Protein AF-A0A7J8JJ98-F1 (afdb_monomer_lite)

Sequence (123 aa):
MFTQPLVNTYAIAGYNATLNCSVRGNPKPKITWMKNKVAIVDDPRYRMFSNQGVCTLEIRKPSPYDGGTYCCKAVNDLGTVEIECKLEVKGGLSFCRLLLQGVPPNIIDSYLRDLQSSNPEEY

pLDDT: mean 84.04, std 17.18, range [38.12, 98.38]

InterPro domains:
  IPR003598 Immunoglobulin subtype 2 [SM00408] (12-79)
  IPR003599 Immunoglobulin domain subtype [SM00409] (6-90)
  IPR007110 Immunoglobulin-like domain [PS50835] (1-88)
  IPR013098 Immunoglobulin I-set [PF07679] (2-89)
  IPR013783 Immunoglobulin-like fold [G3DSA:2.60.40.10] (1-92)
  IPR036179 Immunoglobulin-like domain superfamily [SSF48726] (2-91)

Radius of gyration: 16.99 Å; chains: 1; bounding box: 46×35×50 Å

Structure (mmCIF, N/CA/C/O backbone):
data_AF-A0A7J8JJ98-F1
#
_entry.id   AF-A0A7J8JJ98-F1
#
loop_
_atom_site.group_PDB
_atom_site.id
_atom_site.type_symbol
_atom_site.label_atom_id
_atom_site.label_alt_id
_atom_site.label_comp_id
_atom_site.label_asym_id
_atom_site.label_entity_id
_atom_site.label_seq_id
_atom_site.pdbx_PDB_ins_code
_atom_site.Cartn_x
_atom_site.Cartn_y
_atom_site.Cartn_z
_atom_site.occupancy
_atom_site.B_iso_or_equiv
_atom_site.auth_seq_id
_atom_site.auth_comp_id
_atom_site.auth_asym_id
_atom_site.auth_atom_id
_atom_site.pdbx_PDB_model_num
ATOM 1 N N . MET A 1 1 ? -6.172 6.886 14.428 1.00 88.75 1 MET A N 1
ATOM 2 C CA . MET A 1 1 ? -5.380 7.877 13.667 1.00 88.75 1 MET A CA 1
ATOM 3 C C . MET A 1 1 ? -4.075 7.260 13.192 1.00 88.75 1 MET A C 1
ATOM 5 O O . MET A 1 1 ? -3.550 6.380 13.874 1.00 88.75 1 MET A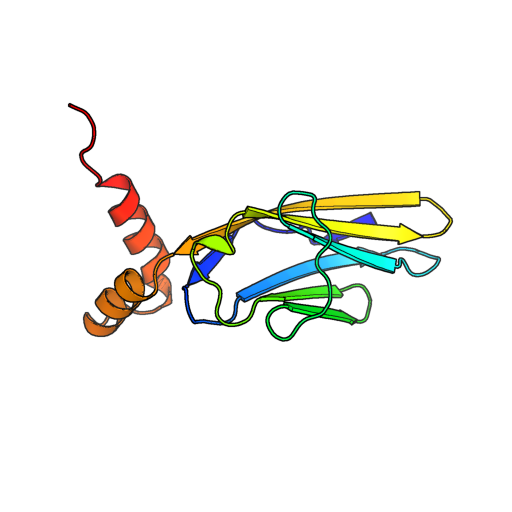 O 1
ATOM 9 N N . PHE A 1 2 ? -3.549 7.714 12.056 1.00 93.38 2 PHE A N 1
ATOM 10 C CA . PHE A 1 2 ? -2.212 7.324 11.609 1.00 93.38 2 PHE A CA 1
ATOM 11 C C . PHE A 1 2 ? -1.143 8.080 12.403 1.00 93.38 2 PHE A C 1
ATOM 13 O O . PHE A 1 2 ? -1.244 9.287 12.590 1.00 93.38 2 PHE A O 1
ATOM 20 N N . THR A 1 3 ? -0.146 7.354 12.901 1.00 95.62 3 THR A N 1
ATOM 21 C CA . THR A 1 3 ? 1.014 7.897 13.628 1.00 95.62 3 THR A CA 1
ATOM 22 C C . THR A 1 3 ? 2.268 7.940 12.764 1.00 95.62 3 THR A C 1
ATOM 24 O O . THR A 1 3 ? 3.217 8.635 13.103 1.00 95.62 3 THR A O 1
ATOM 27 N N . GLN A 1 4 ? 2.276 7.204 11.652 1.00 96.25 4 GLN A N 1
ATOM 28 C CA . GLN A 1 4 ? 3.297 7.290 10.616 1.00 96.25 4 GLN A CA 1
ATOM 29 C C . GLN A 1 4 ? 2.591 7.257 9.256 1.00 96.25 4 GLN A C 1
ATOM 31 O O . GLN A 1 4 ? 1.858 6.293 9.003 1.00 96.25 4 GLN A O 1
ATOM 36 N N . PRO A 1 5 ? 2.763 8.292 8.417 1.00 95.69 5 PRO A N 1
ATOM 37 C CA . PRO A 1 5 ? 2.105 8.376 7.122 1.00 95.69 5 PRO A CA 1
ATOM 38 C C . PRO A 1 5 ? 2.776 7.456 6.098 1.00 95.69 5 PRO A C 1
ATOM 40 O O . PRO A 1 5 ? 3.886 6.964 6.309 1.00 95.69 5 PRO A O 1
ATOM 43 N N . LEU A 1 6 ? 2.106 7.268 4.964 1.00 95.31 6 LEU A N 1
ATOM 44 C CA . LEU A 1 6 ? 2.735 6.743 3.765 1.00 95.31 6 LEU A CA 1
ATOM 45 C C . LEU A 1 6 ? 3.593 7.841 3.135 1.00 95.31 6 LEU A C 1
ATOM 47 O O . LEU A 1 6 ? 3.270 9.025 3.216 1.00 95.31 6 LEU A O 1
ATOM 51 N N . VAL A 1 7 ? 4.681 7.433 2.492 1.00 94.81 7 VAL A N 1
ATOM 52 C CA . VAL A 1 7 ? 5.604 8.340 1.807 1.00 94.81 7 VAL A CA 1
ATOM 53 C C . VAL A 1 7 ? 5.654 7.948 0.338 1.00 94.81 7 VAL A C 1
ATOM 55 O O . VAL A 1 7 ? 5.699 6.759 0.013 1.00 94.81 7 VAL A O 1
ATOM 58 N N . ASN A 1 8 ? 5.619 8.944 -0.548 1.00 93.75 8 ASN A N 1
ATOM 59 C CA . ASN A 1 8 ? 5.825 8.722 -1.977 1.00 93.75 8 ASN A CA 1
ATOM 60 C C . ASN A 1 8 ? 7.189 8.069 -2.188 1.00 93.75 8 ASN A C 1
ATOM 62 O O . ASN A 1 8 ? 8.188 8.536 -1.641 1.00 93.75 8 ASN A O 1
ATOM 66 N N . THR A 1 9 ? 7.232 6.994 -2.963 1.00 87.88 9 THR A N 1
ATOM 67 C CA . THR A 1 9 ? 8.448 6.195 -3.100 1.00 87.88 9 THR A CA 1
ATOM 68 C C . THR A 1 9 ? 8.609 5.643 -4.506 1.00 87.88 9 THR A C 1
ATOM 70 O O . THR A 1 9 ? 7.676 5.640 -5.314 1.00 87.88 9 THR A O 1
ATOM 73 N N . TYR A 1 10 ? 9.816 5.168 -4.782 1.00 88.75 10 TYR A N 1
ATOM 74 C CA . TYR A 1 10 ? 10.176 4.523 -6.030 1.00 88.75 10 TYR A CA 1
ATOM 75 C C . TYR A 1 10 ? 10.520 3.061 -5.757 1.00 88.75 10 TYR A C 1
ATOM 77 O O . TYR A 1 10 ? 11.116 2.727 -4.735 1.00 88.75 10 TYR A O 1
ATOM 85 N N . ALA A 1 11 ? 10.154 2.184 -6.683 1.00 87.94 11 ALA A N 1
ATOM 86 C CA . ALA A 1 11 ? 10.555 0.788 -6.689 1.00 87.94 11 ALA A CA 1
ATOM 87 C C . ALA A 1 11 ? 11.304 0.463 -7.977 1.00 87.94 11 ALA A C 1
ATOM 89 O O . ALA A 1 11 ? 11.097 1.091 -9.015 1.00 87.94 11 ALA A O 1
ATOM 90 N N . ILE A 1 12 ? 12.158 -0.550 -7.917 1.00 85.62 12 ILE A N 1
ATOM 91 C CA . ILE A 1 12 ? 12.885 -1.041 -9.083 1.00 85.62 12 ILE A CA 1
ATOM 92 C C . ILE A 1 12 ? 12.162 -2.280 -9.578 1.00 85.62 12 ILE A C 1
ATOM 94 O O . ILE A 1 12 ? 11.892 -3.204 -8.805 1.00 85.62 12 ILE A O 1
ATOM 98 N N . ALA A 1 13 ? 11.857 -2.313 -10.871 1.00 86.12 13 ALA A N 1
ATOM 99 C CA . ALA A 1 13 ? 11.164 -3.446 -11.445 1.00 86.12 13 ALA A CA 1
ATOM 100 C C . ALA A 1 13 ? 11.958 -4.743 -11.217 1.00 86.12 13 ALA A C 1
ATOM 102 O O . ALA A 1 13 ? 13.170 -4.787 -11.430 1.00 86.12 13 ALA A O 1
ATOM 103 N N . GLY A 1 14 ? 11.271 -5.795 -10.774 1.00 84.75 14 GLY A N 1
ATOM 104 C CA . GLY A 1 14 ? 11.892 -7.083 -10.447 1.00 84.75 14 GLY A CA 1
ATOM 105 C C . GLY A 1 14 ? 12.471 -7.213 -9.029 1.00 84.75 14 GLY A C 1
ATOM 106 O O . GLY A 1 14 ? 12.789 -8.335 -8.636 1.00 84.75 14 GLY A O 1
ATOM 107 N N . TYR A 1 15 ? 12.528 -6.138 -8.233 1.00 87.62 15 TYR A N 1
ATOM 108 C CA . TYR A 1 15 ? 12.944 -6.165 -6.821 1.00 87.62 15 TYR A CA 1
ATOM 109 C C . TYR A 1 15 ? 11.758 -5.870 -5.904 1.00 87.62 15 TYR A C 1
ATOM 111 O O . TYR A 1 15 ? 11.012 -4.928 -6.151 1.00 87.62 15 TYR A O 1
ATOM 119 N N . ASN A 1 16 ? 11.567 -6.666 -4.847 1.00 91.38 16 ASN A N 1
ATOM 120 C CA . ASN A 1 16 ? 10.438 -6.476 -3.931 1.00 91.38 16 ASN A CA 1
ATOM 121 C C . ASN A 1 16 ? 10.408 -5.048 -3.370 1.00 91.38 16 ASN A C 1
ATOM 123 O O . ASN A 1 16 ? 11.438 -4.502 -2.979 1.00 91.38 16 ASN A O 1
ATOM 127 N N . ALA A 1 17 ? 9.209 -4.479 -3.309 1.00 92.88 17 ALA A N 1
ATOM 128 C CA . ALA A 1 17 ? 8.950 -3.161 -2.757 1.00 92.88 17 ALA A CA 1
ATOM 129 C C . ALA A 1 17 ? 8.020 -3.265 -1.550 1.00 92.88 17 ALA A C 1
ATOM 131 O O . ALA A 1 17 ? 7.192 -4.172 -1.474 1.00 92.88 17 ALA A O 1
ATOM 132 N N . THR A 1 18 ? 8.133 -2.309 -0.631 1.00 95.62 18 THR A N 1
ATOM 133 C CA . THR A 1 18 ? 7.366 -2.321 0.614 1.00 95.62 18 THR A CA 1
ATOM 134 C C . THR A 1 18 ? 6.805 -0.939 0.904 1.00 95.62 18 THR A C 1
ATOM 136 O O . THR A 1 18 ? 7.545 0.043 0.914 1.00 95.62 18 THR A O 1
ATOM 139 N N . LEU A 1 19 ? 5.506 -0.870 1.184 1.00 97.00 19 LEU A N 1
ATOM 140 C CA . LEU A 1 19 ? 4.841 0.324 1.699 1.00 97.00 19 LEU A CA 1
ATOM 141 C C . LEU A 1 19 ? 4.505 0.107 3.172 1.00 97.00 19 LEU A C 1
ATOM 143 O O . LEU A 1 19 ? 3.930 -0.920 3.529 1.00 97.00 19 LEU A O 1
ATOM 147 N N . ASN A 1 20 ? 4.863 1.075 4.016 1.00 96.50 20 ASN A N 1
ATOM 148 C CA . ASN A 1 20 ? 4.699 0.993 5.464 1.00 96.50 20 ASN A CA 1
ATOM 149 C C . ASN A 1 20 ? 4.015 2.241 6.008 1.00 96.50 20 ASN A C 1
ATOM 151 O O . ASN A 1 20 ? 4.388 3.362 5.670 1.00 96.50 20 ASN A O 1
ATOM 155 N N . CYS A 1 21 ? 3.071 2.035 6.916 1.00 97.00 21 CYS A N 1
ATOM 156 C CA . CYS A 1 21 ? 2.485 3.090 7.731 1.00 97.00 21 CYS A CA 1
ATOM 157 C C .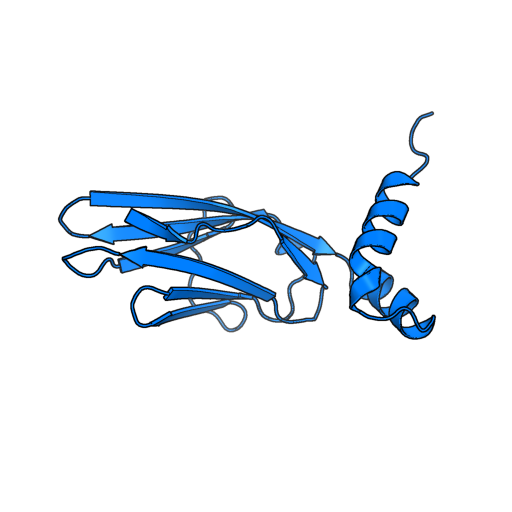 CYS A 1 21 ? 2.133 2.550 9.117 1.00 97.00 21 CYS A C 1
ATOM 159 O O . CYS A 1 21 ? 2.039 1.340 9.315 1.00 97.00 21 CYS A O 1
ATOM 161 N N . SER A 1 22 ? 1.886 3.442 10.072 1.00 97.38 22 SER A N 1
ATOM 162 C CA . SER A 1 22 ? 1.500 3.056 11.432 1.00 97.38 22 SER A CA 1
ATOM 163 C C . SER A 1 22 ? 0.177 3.693 11.817 1.00 97.38 22 SER A C 1
ATOM 165 O O . SER A 1 22 ? -0.018 4.891 11.613 1.00 97.38 22 SER A O 1
ATOM 167 N N . VAL A 1 23 ? -0.725 2.911 12.405 1.00 96.69 23 VAL A N 1
ATOM 168 C CA . VAL A 1 23 ? -2.051 3.347 12.841 1.00 96.69 23 VAL A CA 1
ATOM 169 C C . VAL A 1 23 ? -2.339 2.888 14.263 1.00 96.69 23 VAL A C 1
ATOM 171 O O . VAL A 1 23 ? -2.063 1.754 14.653 1.00 96.69 23 VAL A O 1
ATOM 174 N N . ARG A 1 24 ? -2.935 3.785 15.048 1.00 94.50 24 ARG A N 1
ATOM 175 C CA . ARG A 1 24 ? -3.479 3.487 16.374 1.00 94.50 24 ARG A CA 1
ATOM 176 C C . ARG A 1 24 ? -4.991 3.662 16.366 1.00 94.50 24 ARG A C 1
ATOM 178 O O . ARG A 1 24 ? -5.504 4.645 15.826 1.00 94.50 24 ARG A O 1
ATOM 185 N N . GLY A 1 25 ? -5.693 2.730 16.995 1.00 93.50 25 GLY A N 1
ATOM 186 C CA . GLY A 1 25 ? -7.138 2.773 17.186 1.00 93.50 25 GLY A CA 1
ATOM 187 C C . GLY A 1 25 ? -7.564 1.747 18.229 1.00 93.50 25 GLY A C 1
ATOM 188 O O . GLY A 1 25 ? -6.971 0.671 18.309 1.00 93.50 25 GLY A O 1
ATOM 189 N N . ASN A 1 26 ? -8.562 2.108 19.030 1.00 93.12 26 ASN A N 1
ATOM 190 C CA . ASN A 1 26 ? -9.236 1.214 19.962 1.00 93.12 26 ASN A CA 1
ATOM 191 C C . ASN A 1 26 ? -10.750 1.366 19.734 1.00 93.12 26 ASN A C 1
ATOM 193 O O . ASN A 1 26 ? -11.234 2.484 19.915 1.00 93.12 26 ASN A O 1
ATOM 197 N N . PRO A 1 27 ? -11.488 0.331 19.295 1.00 94.38 27 PRO A N 1
ATOM 198 C CA . PRO A 1 27 ? -11.048 -1.037 18.976 1.00 94.38 27 PRO A CA 1
ATOM 199 C C . PRO A 1 27 ? -9.980 -1.119 17.874 1.00 94.38 27 PRO A C 1
ATOM 201 O O . PRO A 1 27 ? -9.829 -0.178 17.083 1.00 94.38 27 PRO A O 1
ATOM 204 N N . LYS A 1 28 ? -9.226 -2.233 17.833 1.00 93.38 28 LYS A N 1
ATOM 205 C CA . LYS A 1 28 ? -8.157 -2.465 16.842 1.00 93.38 28 LYS A CA 1
ATOM 206 C C . LYS A 1 28 ? -8.737 -2.331 15.425 1.00 93.38 28 LYS A C 1
ATOM 208 O O . LYS A 1 28 ? -9.665 -3.069 15.098 1.00 93.38 28 LYS A O 1
ATOM 213 N N . PRO A 1 29 ? -8.199 -1.440 14.575 1.00 95.81 29 PRO A N 1
ATOM 214 C CA . PRO A 1 29 ? -8.758 -1.232 13.250 1.00 95.81 29 PRO A CA 1
ATOM 215 C C . PRO A 1 29 ? -8.444 -2.396 12.307 1.00 95.81 29 PRO A C 1
ATOM 217 O O . PRO A 1 29 ? -7.355 -2.977 12.342 1.00 95.81 29 PRO A O 1
ATOM 220 N N . LYS A 1 30 ? -9.388 -2.687 11.414 1.00 95.31 30 LYS A N 1
ATOM 221 C CA . LYS A 1 30 ? -9.187 -3.532 10.239 1.00 95.31 30 LYS A CA 1
ATOM 222 C C . LYS A 1 30 ? -8.496 -2.717 9.148 1.00 95.31 30 LYS A C 1
ATOM 224 O O . LYS A 1 30 ? -8.921 -1.602 8.846 1.00 95.31 30 LYS A O 1
ATOM 229 N N . ILE A 1 31 ? -7.452 -3.290 8.554 1.00 96.25 31 ILE A N 1
ATOM 230 C CA . ILE A 1 31 ? -6.640 -2.645 7.518 1.00 96.25 31 ILE A CA 1
ATOM 231 C C . ILE A 1 31 ? -7.049 -3.156 6.143 1.00 96.25 31 ILE A C 1
ATOM 233 O O . ILE A 1 31 ? -7.246 -4.355 5.955 1.00 96.25 31 ILE A O 1
ATOM 237 N N . THR A 1 32 ? -7.190 -2.245 5.186 1.00 96.56 32 THR A N 1
ATOM 238 C CA . THR A 1 32 ? -7.429 -2.545 3.771 1.00 96.56 32 THR A CA 1
ATOM 239 C C . THR A 1 32 ? -6.489 -1.701 2.924 1.00 96.56 32 THR A C 1
ATOM 241 O O . THR A 1 32 ? -6.381 -0.494 3.139 1.00 96.56 32 THR A O 1
ATOM 244 N N . TRP A 1 33 ? -5.826 -2.328 1.957 1.00 97.94 33 TRP A N 1
ATOM 245 C CA . TRP A 1 33 ? -4.998 -1.630 0.982 1.00 97.94 33 TRP A CA 1
ATOM 246 C C . TRP A 1 33 ? -5.743 -1.478 -0.338 1.00 97.94 33 TRP A C 1
ATOM 248 O O . TRP A 1 33 ? -6.507 -2.357 -0.737 1.00 97.94 33 TRP A O 1
ATOM 258 N N . MET A 1 34 ? -5.527 -0.359 -1.020 1.00 98.00 34 MET A N 1
ATOM 259 C CA . MET A 1 34 ? -6.107 -0.084 -2.333 1.00 98.00 34 MET A CA 1
ATOM 260 C C . MET A 1 34 ? -5.029 0.450 -3.270 1.00 98.00 34 MET A C 1
ATOM 262 O O . MET A 1 34 ? -4.182 1.232 -2.846 1.00 98.00 34 MET A O 1
ATOM 266 N N . LYS A 1 35 ? -5.089 0.065 -4.545 1.00 96.94 35 LYS A N 1
ATOM 267 C CA . LYS A 1 35 ? -4.298 0.643 -5.635 1.00 96.94 35 LYS A CA 1
ATOM 268 C C . LYS A 1 35 ? -5.257 1.292 -6.620 1.00 96.94 35 LYS A C 1
ATOM 270 O O . LYS A 1 35 ? -6.152 0.626 -7.131 1.00 96.94 35 LYS A O 1
ATOM 275 N N . ASN A 1 36 ? -5.077 2.580 -6.895 1.00 96.50 36 ASN A N 1
ATOM 276 C CA . ASN A 1 36 ? -5.932 3.351 -7.802 1.00 96.50 36 ASN A CA 1
ATOM 277 C C . ASN A 1 36 ? -7.428 3.174 -7.477 1.00 96.50 36 ASN A C 1
ATOM 279 O O . ASN A 1 36 ? -8.243 2.943 -8.367 1.00 96.50 36 ASN A O 1
ATOM 283 N N . LYS A 1 37 ? -7.773 3.253 -6.181 1.00 95.94 37 LYS A N 1
ATOM 284 C CA . LYS A 1 37 ? -9.132 3.070 -5.628 1.00 95.94 37 LYS A CA 1
ATOM 285 C C . LYS A 1 37 ? -9.719 1.655 -5.755 1.00 95.94 37 LYS A C 1
ATOM 287 O O . LYS A 1 37 ? -10.863 1.441 -5.368 1.00 95.94 37 LYS A O 1
ATOM 292 N N . VAL A 1 38 ? -8.948 0.683 -6.237 1.00 95.94 38 VAL A N 1
ATOM 293 C CA . VAL A 1 38 ? -9.343 -0.730 -6.291 1.00 95.94 38 VAL A CA 1
ATOM 294 C C . VAL A 1 38 ? -8.720 -1.468 -5.112 1.00 95.94 38 VAL A C 1
ATOM 296 O O . VAL A 1 38 ? -7.521 -1.342 -4.868 1.00 95.94 38 VAL A O 1
ATOM 299 N N . ALA A 1 39 ? -9.527 -2.227 -4.370 1.00 95.94 39 ALA A N 1
ATOM 300 C CA . ALA A 1 39 ? -9.048 -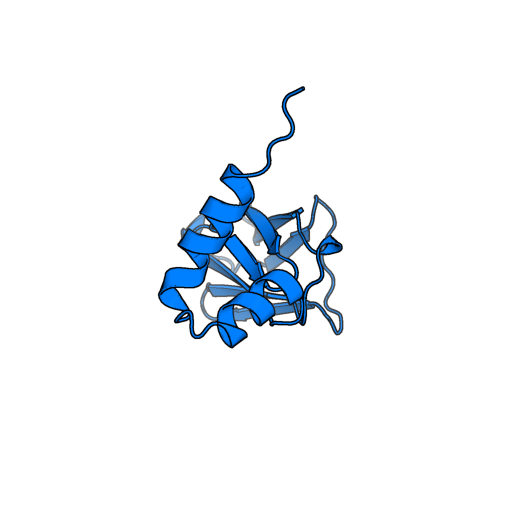3.020 -3.243 1.00 95.94 39 ALA A CA 1
ATOM 301 C C . ALA A 1 39 ? -8.005 -4.048 -3.695 1.00 95.94 39 ALA A C 1
ATOM 303 O O . ALA A 1 39 ? -8.211 -4.783 -4.660 1.00 95.94 39 ALA A O 1
ATOM 304 N N . ILE A 1 40 ? -6.888 -4.091 -2.975 1.00 95.69 40 ILE A N 1
ATOM 305 C CA . ILE A 1 40 ? -5.866 -5.114 -3.149 1.00 95.69 40 ILE A CA 1
ATOM 306 C C . ILE A 1 40 ? -6.320 -6.338 -2.364 1.00 95.69 40 ILE A C 1
ATOM 308 O O . ILE A 1 40 ? -6.621 -6.254 -1.171 1.00 95.69 40 ILE A O 1
ATOM 312 N N . VAL A 1 41 ? -6.381 -7.470 -3.053 1.00 91.00 41 VAL A N 1
ATOM 313 C CA . VAL A 1 41 ? -6.615 -8.779 -2.449 1.00 91.00 41 VAL A CA 1
ATOM 314 C C . VAL A 1 41 ? -5.280 -9.483 -2.258 1.00 91.00 41 VAL A C 1
ATOM 316 O O . VAL A 1 41 ? -4.338 -9.244 -3.014 1.00 91.00 41 VAL A O 1
ATOM 319 N N . ASP A 1 42 ? -5.200 -10.326 -1.234 1.00 82.81 42 ASP A N 1
ATOM 320 C CA . ASP A 1 42 ? -4.012 -11.140 -1.000 1.00 82.81 42 ASP A CA 1
ATOM 321 C C . ASP A 1 42 ? -3.837 -12.106 -2.182 1.00 82.81 42 ASP A C 1
ATOM 323 O O . ASP A 1 42 ? -4.751 -12.858 -2.529 1.00 82.81 42 ASP A O 1
ATOM 327 N N . ASP A 1 43 ? -2.687 -12.033 -2.844 1.00 87.25 43 ASP A N 1
ATOM 328 C CA . ASP A 1 43 ? -2.349 -12.856 -4.002 1.00 87.25 43 ASP A CA 1
ATOM 329 C C . ASP A 1 43 ? -0.832 -13.154 -3.996 1.00 87.25 43 ASP A C 1
ATOM 331 O O . ASP A 1 43 ? -0.087 -12.641 -3.160 1.00 87.25 43 ASP A O 1
ATOM 335 N N . PRO A 1 44 ? -0.297 -13.998 -4.893 1.00 90.19 44 PRO A N 1
ATOM 336 C CA . PRO A 1 44 ? 1.137 -14.298 -4.889 1.00 90.19 44 PRO A CA 1
ATOM 337 C C . PRO A 1 44 ? 2.068 -13.082 -5.061 1.00 90.19 44 PRO A C 1
ATOM 339 O O . PRO A 1 44 ? 3.258 -13.198 -4.736 1.00 90.19 44 PRO A O 1
ATOM 342 N N . ARG A 1 45 ? 1.559 -11.953 -5.580 1.00 90.81 45 ARG A N 1
ATOM 343 C CA . ARG A 1 45 ? 2.273 -10.690 -5.824 1.00 90.81 45 ARG A CA 1
ATOM 344 C C . ARG A 1 45 ? 2.153 -9.710 -4.658 1.00 90.81 45 ARG A C 1
ATOM 346 O O . ARG A 1 45 ? 3.114 -8.986 -4.410 1.00 90.81 45 ARG A O 1
ATOM 353 N N . TYR A 1 46 ? 1.027 -9.690 -3.952 1.00 95.00 46 TYR A N 1
ATOM 354 C CA . TYR A 1 46 ? 0.782 -8.802 -2.819 1.00 95.00 46 TYR A CA 1
ATOM 355 C C . TYR A 1 46 ? 0.721 -9.578 -1.512 1.00 95.00 46 TYR A C 1
ATOM 357 O O . TYR A 1 46 ? -0.078 -10.493 -1.374 1.00 95.00 46 TYR A O 1
ATOM 365 N N . ARG A 1 47 ? 1.517 -9.167 -0.523 1.00 94.38 47 ARG A N 1
ATOM 366 C CA . ARG A 1 47 ? 1.375 -9.659 0.851 1.00 94.38 47 ARG A CA 1
ATOM 367 C C . ARG A 1 47 ? 1.072 -8.516 1.790 1.00 94.38 47 ARG A C 1
ATOM 369 O O . ARG A 1 47 ? 1.817 -7.539 1.849 1.00 94.38 47 ARG A O 1
ATOM 376 N N . MET A 1 48 ? 0.008 -8.672 2.562 1.00 94.56 48 MET A N 1
ATOM 377 C CA . MET A 1 48 ? -0.414 -7.683 3.546 1.00 94.56 48 MET A CA 1
ATOM 378 C C . MET A 1 48 ? -0.236 -8.240 4.948 1.00 94.56 48 MET A C 1
ATOM 380 O O . MET A 1 48 ? -0.696 -9.337 5.257 1.00 94.56 48 MET A O 1
ATOM 384 N N . PHE A 1 49 ? 0.389 -7.472 5.829 1.00 91.75 49 PHE A N 1
ATOM 385 C CA . PHE A 1 49 ? 0.490 -7.852 7.230 1.00 91.75 49 PHE A CA 1
ATOM 386 C C . PHE A 1 49 ? 0.412 -6.633 8.135 1.00 91.75 49 PHE A C 1
ATOM 388 O O . PHE A 1 49 ? 0.796 -5.523 7.771 1.00 91.75 49 PHE A O 1
ATOM 395 N N . SER A 1 50 ? -0.123 -6.849 9.334 1.00 90.25 50 SER A N 1
ATOM 396 C CA . SER A 1 50 ? -0.213 -5.814 10.357 1.00 90.25 50 SER A CA 1
ATOM 397 C C . SER A 1 50 ? 0.254 -6.364 11.696 1.00 90.25 50 SER A C 1
ATOM 399 O O . SER A 1 50 ? -0.320 -7.343 12.182 1.00 90.25 50 SER A O 1
ATOM 401 N N . ASN A 1 51 ? 1.245 -5.725 12.310 1.00 89.88 51 ASN A N 1
ATOM 402 C CA . ASN A 1 51 ? 1.752 -6.099 13.626 1.00 89.88 51 ASN A CA 1
ATOM 403 C C . ASN A 1 51 ? 1.895 -4.860 14.515 1.00 89.88 51 ASN A C 1
ATOM 405 O O . ASN A 1 51 ? 2.498 -3.876 14.107 1.00 89.88 51 ASN A O 1
ATOM 409 N N . GLN A 1 52 ? 1.327 -4.903 15.724 1.00 87.56 52 GLN A N 1
ATOM 410 C CA . GLN A 1 52 ? 1.419 -3.822 16.724 1.00 87.56 52 GLN A CA 1
ATOM 411 C C . GLN A 1 52 ? 1.115 -2.403 16.184 1.00 87.56 52 GLN A C 1
ATOM 413 O O . GLN A 1 52 ? 1.695 -1.415 16.622 1.00 87.56 52 GLN A O 1
ATOM 418 N N . GLY A 1 53 ? 0.183 -2.290 15.231 1.00 89.94 53 GLY A N 1
ATOM 419 C CA . GLY A 1 53 ? -0.199 -1.015 14.608 1.00 89.94 53 GLY A CA 1
ATOM 420 C C . GLY A 1 53 ? 0.638 -0.624 13.387 1.00 89.94 53 GLY A C 1
ATOM 421 O O . GLY A 1 53 ? 0.221 0.261 12.645 1.00 89.94 53 GLY A O 1
ATOM 422 N N . VAL A 1 54 ? 1.752 -1.307 13.116 1.00 95.62 54 VAL A N 1
ATOM 423 C CA . VAL A 1 54 ? 2.480 -1.200 11.845 1.00 95.62 54 VAL A CA 1
ATOM 424 C C . VAL A 1 54 ? 1.727 -1.996 10.788 1.00 95.62 54 VAL A C 1
ATOM 426 O O . VAL A 1 54 ? 1.390 -3.159 11.007 1.00 95.62 54 VAL A O 1
ATOM 429 N N . CYS A 1 55 ? 1.444 -1.361 9.659 1.00 96.56 55 CYS A N 1
ATOM 430 C CA . CYS A 1 55 ? 0.738 -1.926 8.519 1.00 96.56 55 CYS A CA 1
ATOM 431 C C . CYS A 1 55 ? 1.680 -1.930 7.322 1.00 96.56 55 CYS A C 1
ATOM 433 O O . CYS A 1 55 ? 2.231 -0.886 6.967 1.00 96.56 55 CYS A O 1
ATOM 435 N N . THR A 1 56 ? 1.821 -3.089 6.691 1.00 96.44 56 THR A N 1
ATOM 436 C CA . THR A 1 56 ? 2.761 -3.298 5.597 1.00 96.44 56 THR A CA 1
ATOM 437 C C . THR A 1 56 ? 2.072 -3.933 4.399 1.00 96.44 56 THR A C 1
ATOM 439 O O . THR A 1 56 ? 1.297 -4.881 4.549 1.00 96.44 56 THR A O 1
ATOM 442 N N . LEU A 1 57 ? 2.399 -3.417 3.216 1.00 97.31 57 LEU A N 1
ATOM 443 C CA . LEU A 1 57 ? 2.114 -4.027 1.924 1.00 97.31 57 LEU A CA 1
ATOM 444 C C . LEU A 1 57 ? 3.442 -4.332 1.223 1.00 97.31 57 LEU A C 1
ATOM 446 O O . LEU A 1 57 ? 4.166 -3.413 0.840 1.00 97.31 57 LEU A O 1
ATOM 450 N N . GLU A 1 58 ? 3.755 -5.615 1.052 1.00 96.44 58 GLU A N 1
ATOM 451 C CA . GLU A 1 58 ? 4.835 -6.080 0.178 1.00 96.44 58 GLU A CA 1
ATOM 452 C C . GLU A 1 58 ? 4.285 -6.273 -1.242 1.00 96.44 58 GLU A C 1
ATOM 454 O O . GLU A 1 58 ? 3.271 -6.944 -1.441 1.00 96.44 58 GLU A O 1
ATOM 459 N N . ILE A 1 59 ? 4.989 -5.713 -2.224 1.00 96.12 59 ILE A N 1
ATOM 460 C CA . ILE A 1 59 ? 4.737 -5.862 -3.656 1.00 96.12 59 ILE A CA 1
ATOM 461 C C . ILE A 1 59 ? 5.921 -6.621 -4.248 1.00 96.12 59 ILE A C 1
ATOM 463 O O . ILE A 1 59 ? 7.050 -6.127 -4.296 1.00 96.12 59 ILE A O 1
ATOM 467 N N . ARG A 1 60 ? 5.684 -7.850 -4.688 1.00 94.94 60 ARG A N 1
ATOM 468 C CA . ARG A 1 60 ? 6.736 -8.751 -5.159 1.00 94.94 60 ARG A CA 1
ATOM 469 C C . ARG A 1 60 ? 7.039 -8.506 -6.618 1.00 94.94 60 ARG A C 1
ATOM 471 O O . ARG A 1 60 ? 6.132 -8.549 -7.444 1.00 94.94 60 ARG A O 1
ATOM 478 N N . LYS A 1 61 ? 8.328 -8.323 -6.919 1.00 91.06 61 LYS A N 1
ATOM 479 C CA . LYS A 1 61 ? 8.845 -8.120 -8.282 1.00 91.06 61 LYS A CA 1
ATOM 480 C C . LYS A 1 61 ? 7.931 -7.195 -9.119 1.00 91.06 61 LYS A C 1
ATOM 482 O O . LYS A 1 61 ? 7.417 -7.636 -10.147 1.00 91.06 61 LYS A O 1
ATOM 487 N N . PRO A 1 62 ? 7.698 -5.946 -8.673 1.00 92.44 62 PRO A N 1
ATOM 488 C CA . PRO A 1 62 ? 6.793 -5.028 -9.345 1.00 92.44 62 PRO A CA 1
ATOM 489 C C . PRO A 1 62 ? 7.247 -4.775 -10.785 1.00 92.44 62 PRO A C 1
ATOM 491 O O . PRO A 1 62 ? 8.428 -4.870 -11.118 1.00 92.44 62 PRO A O 1
ATOM 494 N N . SER A 1 63 ? 6.292 -4.426 -11.631 1.00 91.00 63 SER A N 1
ATOM 495 C CA . SER A 1 63 ? 6.475 -3.956 -13.001 1.00 91.00 63 SER A CA 1
ATOM 496 C C . SER A 1 63 ? 6.092 -2.472 -13.104 1.00 91.00 63 SER A C 1
ATOM 498 O O . SER A 1 63 ? 5.452 -1.950 -12.189 1.00 91.00 63 SER A O 1
ATOM 500 N N . PRO A 1 64 ? 6.406 -1.768 -14.208 1.00 89.81 64 PRO A N 1
ATOM 501 C CA . PRO A 1 64 ? 5.929 -0.397 -14.429 1.00 89.81 64 PRO A CA 1
ATOM 502 C C . PRO A 1 64 ? 4.408 -0.227 -14.255 1.00 89.81 64 PRO A C 1
ATOM 504 O O . PRO A 1 64 ? 3.953 0.800 -13.758 1.00 89.81 64 PRO A O 1
ATOM 507 N N . TYR A 1 65 ? 3.619 -1.263 -14.568 1.00 91.50 65 TYR A N 1
ATOM 508 C CA . TYR A 1 65 ? 2.163 -1.275 -14.379 1.00 91.50 65 TYR A CA 1
ATOM 509 C C . TYR A 1 65 ? 1.729 -1.338 -12.913 1.00 91.50 65 TYR A C 1
ATOM 511 O O . TYR A 1 65 ? 0.565 -1.082 -12.604 1.00 91.50 65 TYR A O 1
ATOM 519 N N . ASP A 1 66 ? 2.633 -1.685 -11.997 1.00 93.94 66 ASP A N 1
ATOM 520 C CA . ASP A 1 66 ? 2.382 -1.689 -10.558 1.00 93.94 66 ASP A CA 1
ATOM 521 C C . ASP A 1 66 ? 2.532 -0.299 -9.927 1.00 93.94 66 ASP A C 1
ATOM 523 O O . ASP A 1 66 ? 2.109 -0.106 -8.786 1.00 93.94 66 ASP A O 1
ATOM 527 N N . GLY A 1 67 ? 3.024 0.688 -10.683 1.00 95.06 67 GLY A N 1
ATOM 528 C CA . GLY A 1 67 ? 2.970 2.094 -10.297 1.00 95.06 67 GLY A CA 1
ATOM 529 C C . GLY A 1 67 ? 1.534 2.609 -10.147 1.00 95.06 67 GLY A C 1
ATOM 530 O O . GLY A 1 67 ? 0.590 2.098 -10.759 1.00 95.06 67 GLY A O 1
ATOM 531 N N . GLY A 1 68 ? 1.356 3.619 -9.302 1.00 96.75 68 GLY A N 1
ATOM 532 C CA . GLY A 1 68 ? 0.051 4.227 -9.050 1.00 96.75 68 GLY A CA 1
ATOM 533 C C . GLY A 1 68 ? -0.080 4.832 -7.659 1.00 96.75 68 GLY A C 1
ATOM 534 O O . GLY A 1 68 ? 0.896 4.944 -6.916 1.00 96.75 68 GLY A O 1
ATOM 535 N N . THR A 1 69 ? -1.306 5.211 -7.313 1.00 98.38 69 THR A N 1
ATOM 536 C CA . THR A 1 69 ? -1.647 5.709 -5.978 1.00 98.38 69 THR A CA 1
ATOM 537 C C . THR A 1 69 ? -2.072 4.544 -5.099 1.00 98.38 69 THR A C 1
ATOM 539 O O . THR A 1 69 ? -3.029 3.835 -5.416 1.00 98.38 69 THR A O 1
ATOM 542 N N . TYR A 1 70 ? -1.364 4.354 -3.993 1.00 98.06 70 TYR A N 1
ATOM 543 C CA . TYR A 1 70 ? -1.670 3.357 -2.980 1.00 98.06 70 TYR A CA 1
ATOM 544 C C . TYR A 1 70 ? -2.297 4.034 -1.771 1.00 98.06 70 TYR A C 1
ATOM 546 O O . TYR A 1 70 ? -1.799 5.053 -1.304 1.00 98.06 70 TYR A O 1
ATOM 554 N N . CYS A 1 71 ? -3.365 3.443 -1.250 1.00 98.19 71 CYS A N 1
ATOM 555 C CA . CYS A 1 71 ? -4.060 3.915 -0.063 1.00 98.19 71 CYS A CA 1
ATOM 556 C C . CYS A 1 71 ? -4.058 2.829 1.011 1.00 98.19 71 CYS A C 1
ATOM 558 O O . CYS A 1 71 ? -4.382 1.673 0.727 1.00 98.19 71 CYS A O 1
ATOM 560 N N . CYS A 1 72 ? -3.763 3.216 2.251 1.00 97.81 72 CYS A N 1
ATOM 561 C CA . CYS A 1 72 ? -4.017 2.400 3.431 1.00 97.81 72 CYS A CA 1
ATOM 562 C C . CYS A 1 72 ? -5.253 2.941 4.153 1.00 97.81 72 CYS A C 1
ATOM 564 O O . CYS A 1 72 ? -5.258 4.070 4.644 1.00 97.81 72 CYS A O 1
ATOM 566 N N . LYS A 1 73 ? -6.295 2.115 4.238 1.00 97.56 73 LYS A N 1
ATOM 567 C CA . LYS A 1 73 ? -7.546 2.406 4.935 1.00 97.56 73 LYS A CA 1
ATOM 568 C C . LYS A 1 73 ? -7.610 1.622 6.237 1.00 97.56 73 LYS A C 1
ATOM 570 O O . LYS A 1 73 ? -7.431 0.405 6.239 1.00 97.56 73 LYS A O 1
ATOM 575 N N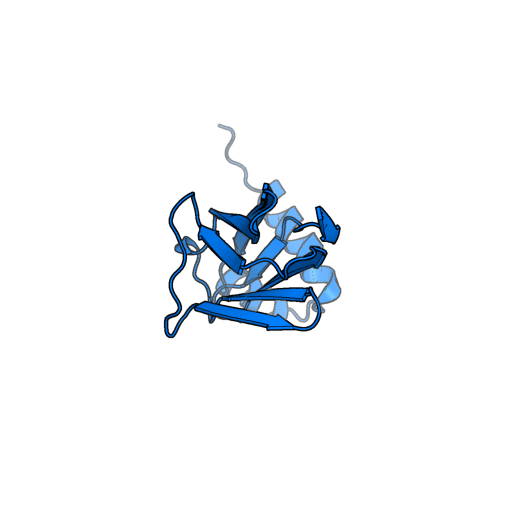 . ALA A 1 74 ? -7.899 2.314 7.332 1.00 97.12 74 ALA A N 1
ATOM 576 C CA . ALA A 1 74 ? -8.098 1.723 8.646 1.00 97.12 74 ALA A CA 1
ATOM 577 C C . ALA A 1 74 ? -9.518 2.022 9.140 1.00 97.12 74 ALA A C 1
ATOM 579 O O . ALA A 1 74 ? -9.912 3.185 9.237 1.00 97.12 74 ALA A O 1
ATOM 580 N N . VAL A 1 75 ? -10.274 0.969 9.456 1.00 96.75 75 VAL A N 1
ATOM 581 C CA . VAL A 1 75 ? -11.678 1.055 9.889 1.00 96.75 75 VAL A CA 1
ATOM 582 C C . VAL A 1 75 ? -11.847 0.376 11.240 1.00 96.75 75 VAL A C 1
ATOM 584 O O . VAL A 1 75 ? -11.392 -0.752 11.423 1.00 96.75 75 VAL A O 1
ATOM 587 N N . ASN A 1 76 ? -12.522 1.036 12.172 1.00 95.50 76 ASN A N 1
ATOM 588 C CA . ASN A 1 76 ? -13.056 0.417 13.381 1.00 95.50 76 ASN A CA 1
ATOM 589 C C . ASN A 1 76 ? -14.490 0.908 13.635 1.00 95.50 76 ASN A C 1
ATOM 591 O O . ASN A 1 76 ? -15.006 1.741 12.892 1.00 95.50 76 ASN A O 1
ATOM 595 N N . ASP A 1 77 ? -15.114 0.421 14.705 1.00 96.44 77 ASP A N 1
ATOM 596 C CA . ASP A 1 77 ? -16.506 0.752 15.048 1.00 96.44 77 ASP A CA 1
ATOM 597 C C . ASP A 1 77 ? -16.731 2.246 15.341 1.00 96.44 77 ASP A C 1
ATOM 599 O O . ASP A 1 77 ? -17.864 2.716 15.350 1.00 96.44 77 ASP A O 1
ATOM 603 N N . LEU A 1 78 ? -15.654 3.006 15.572 1.00 96.00 78 LEU A N 1
ATOM 604 C CA . LEU A 1 78 ? -15.701 4.435 15.880 1.00 96.00 78 LEU A CA 1
ATOM 605 C C . LEU A 1 78 ? -15.416 5.322 14.664 1.00 96.00 78 LEU A C 1
ATOM 607 O O . LEU A 1 78 ? -15.585 6.537 14.749 1.00 96.00 78 LEU A O 1
ATOM 611 N N . GLY A 1 79 ? -14.967 4.755 13.542 1.00 95.69 79 GLY A N 1
ATOM 612 C CA . GLY A 1 79 ? -14.735 5.533 12.336 1.00 95.69 79 GLY A CA 1
ATOM 613 C C . GLY A 1 79 ? -13.763 4.922 11.338 1.00 95.69 79 GLY A C 1
ATOM 614 O O . GLY A 1 79 ? -13.332 3.772 11.419 1.00 95.69 79 GLY A O 1
ATOM 615 N N . THR A 1 80 ? -13.426 5.742 10.348 1.00 96.81 80 THR A N 1
ATOM 616 C CA . THR A 1 80 ? -12.546 5.396 9.231 1.00 96.81 80 THR A CA 1
ATOM 617 C C . THR A 1 80 ? -11.503 6.486 9.048 1.00 96.81 80 THR A C 1
ATOM 619 O O . THR A 1 80 ? -11.825 7.670 9.100 1.00 96.81 80 THR A O 1
ATOM 622 N N . VAL A 1 81 ? -10.256 6.084 8.811 1.00 96.19 81 VAL A N 1
ATOM 623 C CA . VAL A 1 81 ? -9.171 6.982 8.402 1.00 96.19 81 VAL A CA 1
ATOM 624 C C . VAL A 1 81 ? -8.407 6.379 7.231 1.00 96.19 81 VAL A C 1
ATOM 626 O O . VAL A 1 81 ? -8.245 5.160 7.144 1.00 96.19 81 VAL A O 1
ATOM 629 N N . GLU A 1 82 ? -7.918 7.239 6.343 1.00 97.62 82 GLU A N 1
ATOM 630 C CA . GLU A 1 82 ? -7.228 6.862 5.108 1.00 97.62 82 GLU A CA 1
ATOM 631 C C . GLU A 1 82 ? -5.994 7.747 4.903 1.00 97.62 82 GLU A C 1
ATOM 633 O O . GLU A 1 82 ? -5.987 8.913 5.300 1.00 97.62 82 GLU A O 1
ATOM 638 N N . ILE A 1 83 ? -4.945 7.174 4.314 1.00 97.94 83 ILE A N 1
ATOM 639 C CA . ILE A 1 83 ? -3.735 7.875 3.870 1.00 97.94 83 ILE A CA 1
ATOM 640 C C . ILE A 1 83 ? -3.281 7.295 2.538 1.00 97.94 83 ILE A C 1
ATOM 642 O O . ILE A 1 83 ? -3.433 6.095 2.302 1.00 97.94 83 ILE A O 1
ATOM 646 N N . GLU A 1 84 ? -2.674 8.132 1.703 1.00 98.00 84 GLU A N 1
ATOM 647 C CA . GLU A 1 84 ? -2.246 7.761 0.357 1.00 98.00 84 GLU A CA 1
ATOM 648 C C . GLU A 1 84 ? -0.768 8.078 0.115 1.00 98.00 84 GLU A C 1
ATOM 650 O O . GLU A 1 84 ? -0.205 8.994 0.716 1.00 98.00 84 GLU A O 1
ATOM 655 N N . CYS A 1 85 ? -0.146 7.337 -0.799 1.00 97.75 85 CYS A N 1
ATOM 656 C CA . CYS A 1 85 ? 1.113 7.714 -1.430 1.00 97.75 85 CYS A CA 1
ATOM 657 C C . CYS A 1 85 ? 1.154 7.297 -2.900 1.00 97.75 85 CYS A C 1
ATOM 659 O O . CYS A 1 85 ? 0.403 6.434 -3.355 1.00 97.75 85 CYS A O 1
ATOM 661 N N . LYS A 1 86 ? 2.076 7.898 -3.649 1.00 96.94 86 LYS A N 1
ATOM 662 C CA . LYS A 1 86 ? 2.405 7.516 -5.020 1.00 96.94 86 LYS A CA 1
ATOM 663 C C . LYS A 1 86 ? 3.596 6.559 -5.025 1.00 96.94 86 LYS A C 1
ATOM 665 O O . LYS A 1 86 ? 4.641 6.870 -4.454 1.00 96.94 86 LYS A O 1
ATOM 670 N N . LEU A 1 87 ? 3.438 5.427 -5.704 1.00 95.81 87 LEU A N 1
ATOM 671 C CA . LEU A 1 87 ? 4.517 4.506 -6.044 1.00 95.81 87 LEU A CA 1
ATOM 672 C C . LEU A 1 87 ? 4.860 4.662 -7.526 1.00 95.81 87 LEU A C 1
ATOM 674 O O . LEU A 1 87 ? 3.994 4.490 -8.386 1.00 95.81 87 LEU A O 1
ATOM 678 N N . GLU A 1 88 ? 6.124 4.929 -7.827 1.00 93.44 88 GLU A N 1
ATOM 679 C CA . GLU A 1 88 ? 6.653 4.887 -9.191 1.00 93.44 88 GLU A CA 1
ATOM 680 C C . GLU A 1 88 ? 7.587 3.686 -9.347 1.00 93.44 88 GLU A C 1
ATOM 682 O O . GLU A 1 88 ? 8.479 3.474 -8.532 1.00 93.44 88 GLU A O 1
ATOM 687 N N . VAL A 1 89 ? 7.390 2.876 -10.389 1.00 90.69 89 VAL A N 1
ATOM 688 C CA . VAL A 1 89 ? 8.230 1.698 -10.633 1.00 90.69 89 VAL A CA 1
ATOM 689 C C . VAL A 1 89 ? 9.150 1.977 -11.814 1.00 90.69 89 VAL A C 1
ATOM 691 O O . VAL A 1 89 ? 8.704 2.066 -12.958 1.00 90.69 89 VAL A O 1
ATOM 694 N N . LYS A 1 90 ? 10.446 2.112 -11.532 1.00 85.88 90 LYS A N 1
ATOM 695 C CA . LYS A 1 90 ? 11.487 2.365 -12.528 1.00 85.88 90 LYS A CA 1
ATOM 696 C C . LYS A 1 90 ? 11.971 1.050 -13.138 1.00 85.88 90 LYS A C 1
ATOM 698 O O . LYS A 1 90 ? 12.115 0.039 -12.451 1.00 85.88 90 LYS A O 1
ATOM 703 N N . GLY A 1 91 ? 12.212 1.057 -14.448 1.00 76.00 91 GLY A N 1
ATOM 704 C CA . GLY A 1 91 ? 12.640 -0.126 -15.195 1.00 76.00 91 GLY A CA 1
ATOM 705 C C . GLY A 1 91 ? 13.968 -0.693 -14.683 1.00 76.00 91 GLY A C 1
ATOM 706 O O . GLY A 1 91 ? 14.951 0.031 -14.537 1.00 76.00 91 GLY A O 1
ATOM 707 N N . GLY A 1 92 ? 14.009 -2.008 -14.451 1.00 62.53 92 GLY A N 1
ATOM 708 C CA . GLY A 1 92 ? 15.189 -2.705 -13.928 1.00 62.53 92 GLY A CA 1
ATOM 709 C C . GLY A 1 92 ? 16.416 -2.611 -14.841 1.00 62.53 92 GLY A C 1
ATOM 710 O O . GLY A 1 92 ? 17.534 -2.637 -14.346 1.00 62.53 92 GLY A O 1
ATOM 711 N N . LEU A 1 93 ? 16.237 -2.412 -16.154 1.00 56.56 93 LEU A N 1
ATOM 712 C CA . LEU A 1 93 ? 17.343 -2.234 -17.109 1.00 56.56 93 LEU A CA 1
ATOM 713 C C . LEU A 1 93 ? 18.075 -0.898 -16.926 1.00 56.56 93 LEU A C 1
ATOM 715 O O . LEU A 1 93 ? 19.300 -0.856 -17.037 1.00 56.56 93 LEU A O 1
ATOM 719 N N . SER A 1 94 ? 17.353 0.168 -16.569 1.00 59.44 94 SER A N 1
ATOM 720 C CA . SER A 1 94 ? 17.952 1.458 -16.215 1.00 59.44 94 SER A CA 1
ATOM 721 C C . SER A 1 94 ? 18.811 1.330 -14.954 1.00 59.44 94 SER A C 1
ATOM 723 O O . SER A 1 94 ? 19.860 1.954 -14.857 1.00 59.44 94 SER A O 1
ATOM 725 N N . PHE A 1 95 ? 18.400 0.471 -14.016 1.00 57.62 95 PHE A N 1
ATOM 726 C CA . PHE A 1 95 ? 19.103 0.225 -12.756 1.00 57.62 95 PHE A CA 1
ATOM 727 C C . PHE A 1 95 ? 20.289 -0.740 -12.913 1.00 57.62 95 PHE A C 1
ATOM 729 O O . PHE A 1 95 ? 21.386 -0.457 -12.436 1.00 57.62 95 PHE A O 1
ATOM 736 N N . CYS A 1 96 ? 20.117 -1.845 -13.648 1.00 55.44 96 CYS A N 1
ATOM 737 C CA . CYS A 1 96 ? 21.195 -2.785 -13.963 1.00 55.44 96 CYS A CA 1
ATOM 738 C C . CYS A 1 96 ? 22.334 -2.100 -14.718 1.00 55.44 96 CYS A C 1
ATOM 740 O O . CYS A 1 96 ? 23.492 -2.364 -14.411 1.00 55.44 96 CYS A O 1
ATOM 742 N N . ARG A 1 97 ? 22.037 -1.182 -15.651 1.00 56.25 97 ARG A N 1
ATOM 743 C CA . ARG A 1 97 ? 23.082 -0.423 -16.354 1.00 56.25 97 ARG A CA 1
ATOM 744 C C . ARG A 1 97 ? 23.946 0.403 -15.395 1.00 56.25 97 ARG A C 1
ATOM 746 O O . ARG A 1 97 ? 25.136 0.534 -15.645 1.00 56.25 97 ARG A O 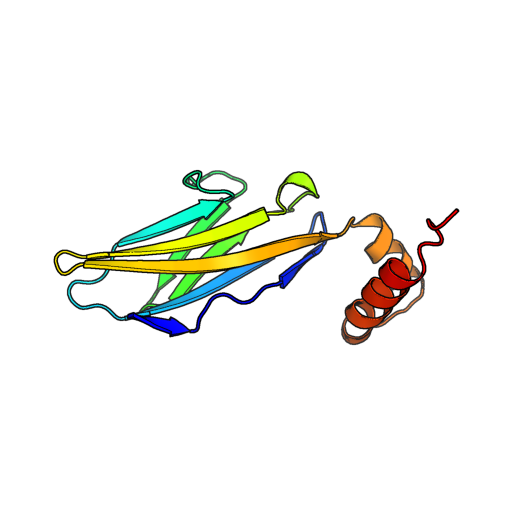1
ATOM 753 N N . LEU A 1 98 ? 23.381 0.900 -14.293 1.00 57.81 98 LEU A N 1
ATOM 754 C CA . LEU A 1 98 ? 24.100 1.708 -13.301 1.00 57.81 98 LEU A CA 1
ATOM 755 C C . LEU A 1 98 ? 24.899 0.870 -12.314 1.00 57.81 98 LEU A C 1
ATOM 757 O O . LEU A 1 98 ? 26.041 1.209 -12.008 1.00 57.81 98 LEU A O 1
ATOM 761 N N . LEU A 1 99 ? 24.356 -0.270 -11.892 1.00 54.84 99 LEU A N 1
ATOM 762 C CA . LEU A 1 99 ? 25.115 -1.230 -11.092 1.00 54.84 99 LEU A CA 1
ATOM 763 C C . LEU A 1 99 ? 26.304 -1.808 -11.876 1.00 54.84 99 LEU A C 1
ATOM 765 O O . LEU A 1 99 ? 27.387 -1.952 -11.317 1.00 54.84 99 LEU A O 1
ATOM 769 N N . LEU A 1 100 ? 26.139 -2.074 -13.179 1.00 55.47 100 LEU A N 1
ATOM 770 C CA . LEU A 1 100 ? 27.231 -2.512 -14.061 1.00 55.47 100 LEU A CA 1
ATOM 771 C C . LEU A 1 100 ? 28.302 -1.428 -14.274 1.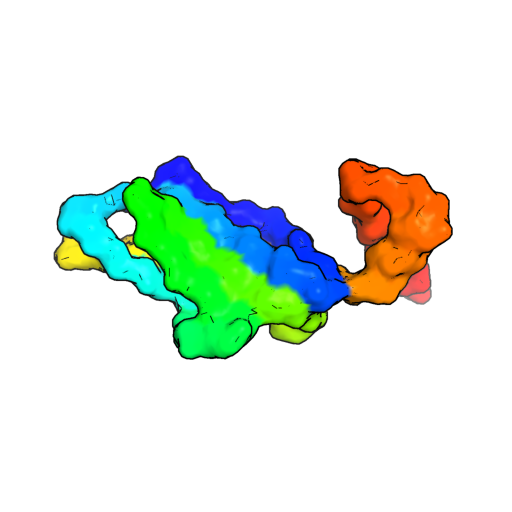00 55.47 100 LEU A C 1
ATOM 773 O O . LEU A 1 100 ? 29.434 -1.756 -14.615 1.00 55.47 100 LEU A O 1
ATOM 777 N N . GLN A 1 101 ? 27.968 -0.154 -14.052 1.00 63.47 101 GLN A N 1
ATOM 778 C CA . GLN A 1 101 ? 28.910 0.969 -14.101 1.00 63.47 101 GLN A CA 1
ATOM 779 C C . GLN A 1 101 ? 29.599 1.244 -12.752 1.00 63.47 101 GLN A C 1
ATOM 781 O O . GLN A 1 101 ? 30.353 2.207 -12.644 1.00 63.47 101 GLN A O 1
ATOM 786 N N . GLY A 1 102 ? 29.368 0.416 -11.724 1.00 60.00 102 GLY A N 1
ATOM 787 C CA . GLY A 1 102 ? 29.988 0.580 -10.406 1.00 60.00 102 GLY A CA 1
ATOM 788 C C . GLY A 1 102 ? 29.380 1.702 -9.559 1.00 60.00 102 GLY A C 1
ATOM 789 O O . GLY A 1 102 ? 30.009 2.147 -8.600 1.00 60.00 102 GLY A O 1
ATOM 790 N N . VAL A 1 103 ? 28.169 2.168 -9.890 1.00 66.38 103 VAL A N 1
ATOM 791 C CA . VAL A 1 103 ? 27.481 3.208 -9.113 1.00 66.38 103 VAL A CA 1
ATOM 792 C C . VAL A 1 103 ? 26.978 2.606 -7.795 1.00 66.38 103 VAL A C 1
ATOM 794 O O . VAL A 1 103 ? 26.208 1.639 -7.821 1.00 66.38 103 VAL A O 1
ATOM 797 N N . PRO A 1 104 ? 27.379 3.148 -6.631 1.00 59.25 104 PRO A N 1
ATOM 798 C CA . PRO A 1 104 ? 26.955 2.610 -5.350 1.00 59.25 104 PRO A CA 1
ATOM 799 C C . PRO A 1 104 ? 25.455 2.884 -5.107 1.00 59.25 104 PRO A C 1
ATOM 801 O O . PRO A 1 104 ? 24.953 3.941 -5.505 1.00 59.25 104 PRO A O 1
ATOM 804 N N . PRO A 1 105 ? 24.721 1.968 -4.435 1.00 56.31 105 PRO A N 1
ATOM 805 C CA . PRO A 1 105 ? 23.258 2.023 -4.314 1.00 56.31 105 PRO A CA 1
ATOM 806 C C . PRO A 1 105 ? 22.687 3.339 -3.777 1.00 56.31 105 PRO A C 1
ATOM 808 O O . PRO A 1 105 ? 21.588 3.732 -4.152 1.00 56.31 105 PRO A O 1
ATOM 811 N N . ASN A 1 106 ? 23.444 4.041 -2.934 1.00 55.22 106 ASN A N 1
ATOM 812 C CA . ASN A 1 106 ? 23.055 5.306 -2.313 1.00 55.22 106 ASN A CA 1
ATOM 813 C C . ASN A 1 106 ? 23.095 6.524 -3.258 1.00 55.22 106 ASN A C 1
ATOM 815 O O . ASN A 1 106 ? 22.585 7.575 -2.882 1.00 55.22 106 ASN A O 1
ATOM 819 N N . ILE A 1 107 ? 23.696 6.408 -4.449 1.00 61.91 107 ILE A N 1
ATOM 820 C CA . ILE A 1 107 ? 23.808 7.499 -5.443 1.00 61.91 107 ILE A CA 1
ATOM 821 C C . ILE A 1 107 ? 22.878 7.259 -6.648 1.00 61.91 107 ILE A C 1
ATOM 823 O O . ILE A 1 107 ? 22.628 8.153 -7.456 1.00 61.91 107 ILE A O 1
ATOM 827 N N . ILE A 1 108 ? 22.282 6.069 -6.764 1.00 64.50 108 ILE A N 1
ATOM 828 C CA . ILE A 1 108 ? 21.440 5.730 -7.918 1.00 64.50 108 ILE A CA 1
ATOM 829 C C . ILE A 1 108 ? 20.184 6.617 -7.980 1.00 64.50 108 ILE A C 1
ATOM 831 O O . ILE A 1 108 ? 19.750 6.995 -9.067 1.00 64.50 108 ILE A O 1
ATOM 835 N N . ASP A 1 109 ? 19.651 7.043 -6.834 1.00 62.62 109 ASP A N 1
ATOM 836 C CA . ASP A 1 109 ? 18.480 7.924 -6.766 1.00 62.62 109 ASP A CA 1
ATOM 837 C C . ASP A 1 109 ? 18.726 9.342 -7.303 1.00 62.62 109 ASP A C 1
ATOM 839 O O . ASP A 1 109 ? 17.781 9.975 -7.785 1.00 62.62 109 ASP A O 1
ATOM 843 N N . SER A 1 110 ? 19.950 9.880 -7.206 1.00 62.81 110 SER A N 1
ATOM 844 C CA . SER A 1 110 ? 20.285 11.162 -7.845 1.00 62.81 110 SER A CA 1
ATOM 845 C C . SER A 1 110 ? 20.459 10.963 -9.346 1.00 62.81 110 SER A C 1
ATOM 847 O O . SER A 1 110 ? 19.829 11.661 -10.131 1.00 62.81 110 SER A O 1
ATOM 849 N N . TYR A 1 111 ? 21.170 9.911 -9.750 1.00 61.41 111 TYR A N 1
ATOM 850 C CA . TYR A 1 111 ? 21.399 9.612 -11.162 1.00 61.41 111 TYR A CA 1
ATOM 851 C C . TYR A 1 111 ? 20.096 9.352 -11.939 1.00 61.41 111 TYR A C 1
ATOM 853 O O . TYR A 1 111 ? 19.902 9.843 -13.048 1.00 61.41 111 TYR A O 1
ATOM 861 N N . LEU A 1 112 ? 19.155 8.603 -11.355 1.00 60.28 112 LEU A N 1
ATOM 862 C CA . LEU A 1 112 ? 17.851 8.352 -11.972 1.00 60.28 112 LEU A CA 1
ATOM 863 C C . LEU A 1 112 ? 16.964 9.601 -12.034 1.00 60.28 112 LEU A C 1
ATOM 865 O O . LEU A 1 112 ? 16.047 9.623 -12.853 1.00 60.28 112 LEU A O 1
ATOM 869 N N . ARG A 1 113 ? 17.178 10.595 -11.163 1.00 62.72 113 ARG A N 1
ATOM 870 C CA . ARG A 1 113 ? 16.505 11.900 -11.252 1.00 62.72 113 ARG A CA 1
ATOM 871 C C . ARG A 1 113 ? 17.103 12.738 -12.377 1.00 62.72 113 ARG A C 1
ATOM 873 O O . ARG A 1 113 ? 16.351 13.286 -13.177 1.00 62.72 113 ARG A O 1
ATOM 880 N N . ASP A 1 114 ? 18.425 12.741 -12.498 1.00 63.72 114 ASP A N 1
ATOM 881 C CA . ASP A 1 114 ? 19.137 13.479 -13.543 1.00 63.72 114 ASP A CA 1
ATOM 882 C C . ASP A 1 114 ? 18.829 12.923 -14.944 1.00 63.72 114 ASP A C 1
ATOM 884 O O . ASP A 1 114 ? 18.598 13.691 -15.876 1.00 63.72 114 ASP A O 1
ATOM 888 N N . LEU A 1 115 ? 18.710 11.596 -15.092 1.00 56.41 115 LEU A N 1
ATOM 889 C CA . LEU A 1 115 ? 18.267 10.960 -16.342 1.00 56.41 115 LEU A CA 1
ATOM 890 C C . LEU A 1 115 ? 16.831 11.332 -16.746 1.00 56.41 115 LEU A C 1
ATOM 892 O O . LEU A 1 115 ? 16.527 11.391 -17.932 1.00 56.41 115 LEU A O 1
ATOM 896 N N . GLN A 1 116 ? 15.936 11.559 -15.780 1.00 56.09 116 GLN A N 1
ATOM 897 C CA . GLN A 1 116 ? 14.563 11.997 -16.059 1.00 56.09 116 GLN A CA 1
ATOM 898 C C . GLN A 1 116 ? 14.496 13.501 -16.370 1.00 56.09 116 GLN A C 1
ATOM 900 O O . GLN A 1 116 ? 13.656 13.913 -17.164 1.00 56.09 116 GLN A O 1
ATOM 905 N N . SER A 1 117 ? 15.395 14.311 -15.797 1.00 54.56 117 SER A N 1
ATOM 906 C CA . SER A 1 117 ? 15.501 15.753 -16.076 1.00 54.56 117 SER A CA 1
ATOM 907 C C . SER A 1 117 ? 16.183 16.076 -17.409 1.00 54.56 117 SER A C 1
ATOM 909 O O . SER A 1 117 ? 16.117 17.216 -17.859 1.00 54.56 117 SER A O 1
ATOM 911 N N . SER A 1 118 ? 16.872 15.109 -18.016 1.00 49.91 118 SER A N 1
ATOM 912 C CA . SER A 1 118 ? 17.647 15.286 -19.249 1.00 49.91 118 SER A CA 1
ATOM 913 C C . SER A 1 118 ? 16.947 14.743 -20.495 1.00 49.91 118 SER A C 1
ATOM 915 O O . SER A 1 118 ? 17.593 14.602 -21.529 1.00 49.91 118 SER A O 1
ATOM 917 N N . ASN A 1 119 ? 15.639 14.462 -20.429 1.00 41.00 119 ASN A N 1
ATOM 918 C CA . ASN A 1 119 ? 14.864 14.115 -21.615 1.00 41.00 119 ASN A CA 1
ATOM 919 C C . ASN A 1 119 ? 14.641 15.384 -22.466 1.00 41.00 119 ASN A C 1
ATOM 921 O O . ASN A 1 119 ? 13.904 16.267 -22.025 1.00 41.00 119 ASN A O 1
ATOM 925 N N . PRO A 1 120 ? 15.250 15.518 -23.659 1.00 46.16 120 PRO A N 1
ATOM 926 C CA . PRO A 1 120 ? 15.012 16.645 -24.541 1.00 46.16 120 PRO A CA 1
ATOM 927 C C . PRO A 1 120 ? 13.797 16.308 -25.409 1.00 46.16 120 PRO A C 1
ATOM 929 O O . PRO A 1 120 ? 13.932 15.926 -26.566 1.00 46.16 120 PRO A O 1
ATOM 932 N N . GLU A 1 121 ? 12.606 16.405 -24.824 1.00 43.97 121 GLU A N 1
ATOM 933 C CA . GLU A 1 121 ? 11.360 16.521 -25.585 1.00 43.97 121 GLU A CA 1
ATOM 934 C C . GLU A 1 121 ? 10.725 17.882 -25.301 1.00 43.97 121 GLU A C 1
ATOM 936 O O . GLU A 1 121 ? 9.671 17.984 -24.686 1.00 43.97 121 GLU A O 1
ATOM 941 N N . GLU A 1 122 ? 11.383 18.941 -25.766 1.00 38.12 122 GLU A N 1
ATOM 942 C CA . GLU A 1 122 ? 10.691 20.150 -26.207 1.00 38.12 122 GLU A CA 1
ATOM 943 C C . GLU A 1 122 ? 11.219 20.468 -27.610 1.00 38.12 122 GLU A C 1
ATOM 945 O O . GLU A 1 122 ? 12.388 20.812 -27.791 1.00 38.12 122 GLU A O 1
ATOM 950 N N . TYR A 1 123 ? 10.359 20.214 -28.599 1.00 41.06 123 TYR A N 1
ATOM 951 C CA . TYR A 1 123 ? 10.458 20.743 -29.957 1.00 41.06 123 TYR A CA 1
ATOM 952 C C . TYR A 1 123 ? 9.987 22.198 -29.959 1.00 41.06 123 TYR A C 1
ATOM 954 O O . TYR A 1 123 ? 8.936 22.455 -29.325 1.00 41.06 123 TYR A O 1
#

Organism: Rousettus aegyptiacus (NCBI:txid9407)

Foldseek 3Di:
DWPFAWEADEAEAQAKDKTKTFDDDVVFWDKWKDFPNHTDDDDPQWDWDDDPRMTMIIGHRDDQVSWGKMKIWTDDPVGIDMHIYTYGYHYNVLVVVCVVVVNDPVCVVVVVVVVVVPPPPDD

Secondary structure (DSSP, 8-state):
-EEE----EEEETTS-EEEEEEE--SSPPEEEEEETTEEPPP-SSEEEEEETTEEEEEE-S--GGG-EEEEEEEEETTEEEEEEEEEEEE-HHHHHHHHTTT--TTTHHHHHHHHHHT-----